Protein AF-A0A919X6M8-F1 (afdb_monomer)

Mean predicted aligned error: 6.62 Å

Nearest PDB structures (foldseek):
  4agf-assembly1_G  TM=3.820E-01  e=7.142E+00  Escherichia coli
  2oau-assembly1_G  TM=3.765E-01  e=7.611E+00  Escherichia coli
  4age-assembly1_C  TM=3.821E-01  e=8.111E+00  Escherichia coli
  7raz-assembly1_D  TM=3.829E-01  e=9.211E+00  Escherichia coli 'BL21-Gold(DE3)pLysS AG'

Radius of gyration: 16.01 Å; Cα contacts (8 Å, |Δi|>4): 119; chains: 1; bounding box: 37×28×41 Å

Structure (mmCIF, N/CA/C/O backbone):
data_AF-A0A919X6M8-F1
#
_entry.id   AF-A0A919X6M8-F1
#
loop_
_atom_site.group_PDB
_atom_site.id
_atom_site.type_symbol
_atom_site.label_atom_id
_atom_site.label_alt_id
_atom_site.label_comp_id
_atom_site.label_asym_id
_atom_site.label_entity_id
_atom_site.label_seq_id
_atom_site.pdbx_PDB_ins_code
_atom_site.Cartn_x
_atom_site.Cartn_y
_atom_site.Cartn_z
_atom_site.occupancy
_atom_site.B_iso_or_equiv
_atom_site.auth_seq_id
_atom_site.auth_comp_id
_atom_site.auth_asym_id
_atom_site.auth_atom_id
_atom_site.pdbx_PDB_model_num
ATOM 1 N N . MET A 1 1 ? 5.544 12.227 -7.868 1.00 55.19 1 MET A N 1
ATOM 2 C CA . MET A 1 1 ? 4.528 12.684 -8.853 1.00 55.19 1 MET A CA 1
ATOM 3 C C . MET A 1 1 ? 3.260 13.110 -8.088 1.00 55.19 1 MET A C 1
ATOM 5 O O . MET A 1 1 ? 3.100 12.678 -6.951 1.00 55.19 1 MET A O 1
ATOM 9 N N . ARG A 1 2 ? 2.397 14.000 -8.607 1.00 64.06 2 ARG A N 1
ATOM 10 C CA . ARG A 1 2 ? 1.131 14.390 -7.935 1.00 64.06 2 ARG A CA 1
ATOM 11 C C . ARG A 1 2 ? -0.040 13.795 -8.710 1.00 64.06 2 ARG A C 1
ATOM 13 O O . ARG A 1 2 ? -0.251 14.186 -9.852 1.00 64.06 2 ARG A O 1
ATOM 20 N N . TYR A 1 3 ? -0.778 12.882 -8.092 1.00 75.62 3 TYR A N 1
ATOM 21 C CA . TYR A 1 3 ? -1.926 12.215 -8.703 1.00 75.62 3 TYR A CA 1
ATOM 22 C C . TYR A 1 3 ? -3.228 12.907 -8.295 1.00 75.62 3 TYR A C 1
ATOM 24 O O . TYR A 1 3 ? -3.280 13.618 -7.287 1.00 75.62 3 TYR A O 1
ATOM 32 N N . ILE A 1 4 ? -4.278 12.722 -9.092 1.00 69.38 4 ILE A N 1
ATOM 33 C CA . ILE A 1 4 ? -5.615 13.246 -8.811 1.00 69.38 4 ILE A CA 1
ATOM 34 C C . ILE A 1 4 ? -6.448 12.097 -8.248 1.00 69.38 4 ILE A C 1
ATOM 36 O O . ILE A 1 4 ? -6.626 11.074 -8.905 1.00 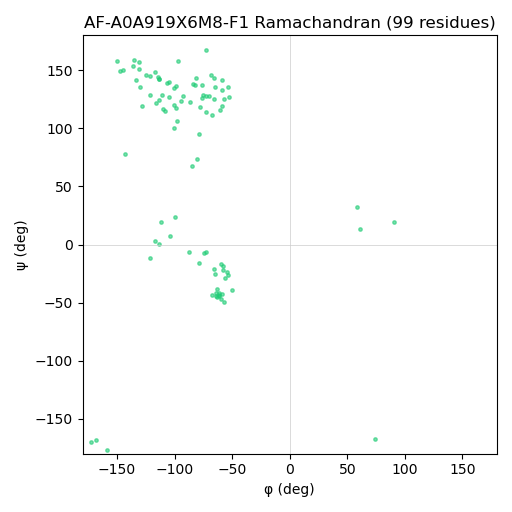69.38 4 ILE A O 1
ATOM 40 N N . SER A 1 5 ? -6.940 12.252 -7.023 1.00 72.94 5 SER A N 1
ATOM 41 C CA . SER A 1 5 ? -7.897 11.315 -6.440 1.00 72.94 5 SER A CA 1
ATOM 42 C C . SER A 1 5 ? -9.275 11.466 -7.091 1.00 72.94 5 SER A C 1
ATOM 44 O O . SER A 1 5 ? -9.591 12.474 -7.722 1.00 72.94 5 SER A O 1
ATOM 46 N N . ARG A 1 6 ? -10.167 10.505 -6.835 1.00 71.31 6 ARG A N 1
ATOM 47 C CA . ARG A 1 6 ? -11.558 10.522 -7.321 1.00 71.31 6 ARG A CA 1
ATOM 48 C C . ARG A 1 6 ? -12.342 11.801 -6.977 1.00 71.31 6 ARG A C 1
ATOM 50 O O . ARG A 1 6 ? -13.274 12.147 -7.690 1.00 71.31 6 ARG A O 1
ATOM 57 N N . ASN A 1 7 ? -11.983 12.505 -5.901 1.00 78.25 7 ASN A N 1
ATOM 58 C CA . ASN A 1 7 ? -12.624 13.758 -5.473 1.00 78.25 7 ASN A CA 1
ATOM 59 C C . ASN A 1 7 ? -11.844 15.019 -5.885 1.00 78.25 7 ASN A C 1
ATOM 61 O O . ASN A 1 7 ? -11.959 16.055 -5.229 1.00 78.25 7 ASN A O 1
ATOM 65 N N . SER A 1 8 ? -11.024 14.924 -6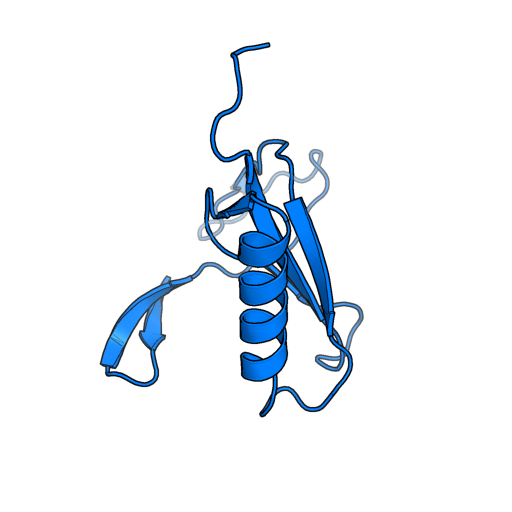.935 1.00 77.12 8 SER A N 1
ATOM 66 C CA . SER A 1 8 ? -10.226 16.024 -7.491 1.00 77.12 8 SER A CA 1
ATOM 67 C C . SER A 1 8 ? -9.200 16.626 -6.525 1.00 77.12 8 SER A C 1
ATOM 69 O O . SER A 1 8 ? -8.627 17.684 -6.800 1.00 77.12 8 SER A O 1
ATOM 71 N N . LYS A 1 9 ? -8.924 15.962 -5.396 1.00 81.75 9 LYS A N 1
ATOM 72 C CA . LYS A 1 9 ? -7.845 16.355 -4.491 1.00 81.75 9 LYS A CA 1
ATOM 73 C C . LYS A 1 9 ? -6.523 15.819 -5.026 1.00 81.75 9 LYS A C 1
ATOM 75 O O . LYS A 1 9 ? -6.434 14.727 -5.582 1.00 81.75 9 LYS A O 1
ATOM 80 N N . ARG A 1 10 ? -5.467 16.607 -4.854 1.00 81.94 10 ARG A N 1
ATOM 81 C CA . ARG A 1 10 ? -4.115 16.152 -5.176 1.00 81.94 10 ARG A CA 1
ATOM 82 C C . ARG A 1 10 ? -3.646 15.218 -4.073 1.00 81.94 10 ARG A C 1
ATOM 84 O O . ARG A 1 10 ? -3.646 15.607 -2.908 1.00 81.94 10 ARG A O 1
ATOM 91 N N . VAL A 1 11 ? -3.219 14.025 -4.454 1.00 84.06 11 VAL A N 1
ATOM 92 C CA . VAL A 1 11 ? -2.567 13.066 -3.565 1.00 84.06 11 VAL A CA 1
ATOM 93 C C . VAL A 1 11 ? -1.120 12.886 -4.002 1.00 84.06 11 VAL A C 1
ATOM 95 O O . VAL A 1 11 ? -0.789 12.926 -5.192 1.00 84.06 11 VAL A O 1
ATOM 98 N N . LYS A 1 12 ? -0.229 12.748 -3.022 1.00 86.62 12 LYS A N 1
ATOM 99 C CA . LYS A 1 12 ? 1.157 12.373 -3.275 1.00 86.62 12 LYS A CA 1
ATOM 100 C C . LYS A 1 12 ? 1.205 10.850 -3.302 1.00 86.62 12 LYS A C 1
ATOM 102 O O . LYS A 1 12 ? 0.823 10.226 -2.322 1.00 86.62 12 LYS A O 1
ATOM 107 N N . ALA A 1 13 ? 1.671 10.290 -4.409 1.00 87.88 13 ALA A N 1
ATOM 108 C CA . ALA A 1 13 ? 2.051 8.889 -4.479 1.00 87.88 13 ALA A CA 1
ATOM 109 C C . ALA A 1 13 ? 3.380 8.775 -5.227 1.00 87.88 13 ALA A C 1
ATOM 111 O O . ALA A 1 13 ? 3.759 9.649 -6.023 1.00 87.88 13 ALA A O 1
ATOM 112 N N . GLU A 1 14 ? 4.102 7.716 -4.914 1.00 89.00 14 GLU A N 1
ATOM 113 C CA . GLU A 1 14 ? 5.402 7.374 -5.469 1.00 89.00 14 GLU A CA 1
ATOM 114 C C . GLU A 1 14 ? 5.339 5.892 -5.837 1.00 89.00 14 GLU A C 1
ATOM 116 O O . GLU A 1 14 ? 4.661 5.114 -5.171 1.00 89.00 14 GLU A O 1
ATOM 121 N N . ILE A 1 15 ? 5.952 5.537 -6.962 1.00 88.31 15 ILE A N 1
ATOM 122 C CA . ILE A 1 15 ? 5.956 4.178 -7.503 1.00 88.31 15 ILE A CA 1
ATOM 123 C C . ILE A 1 15 ? 7.408 3.860 -7.814 1.00 88.31 15 ILE A C 1
ATOM 125 O O . ILE A 1 15 ? 8.117 4.695 -8.378 1.00 88.31 15 ILE A O 1
ATOM 129 N N . GLY A 1 16 ? 7.839 2.667 -7.438 1.00 89.75 16 GLY A N 1
ATOM 130 C CA . GLY A 1 16 ? 9.203 2.220 -7.640 1.00 89.75 16 GLY A CA 1
ATOM 131 C C . GLY A 1 16 ? 9.335 0.733 -7.369 1.00 89.75 16 GLY A C 1
ATOM 132 O O . GLY A 1 16 ? 8.344 0.017 -7.232 1.00 89.75 16 GLY A O 1
ATOM 133 N N . PHE A 1 17 ? 10.581 0.288 -7.285 1.00 88.31 17 PHE A N 1
ATOM 134 C CA . PHE A 1 17 ? 10.933 -1.108 -7.080 1.00 88.31 17 PHE A CA 1
ATOM 135 C C . PHE A 1 17 ? 11.832 -1.229 -5.856 1.00 88.31 17 PHE A C 1
ATOM 137 O O . PHE A 1 17 ? 12.669 -0.360 -5.603 1.00 88.31 17 PHE A O 1
ATOM 144 N N . GLY A 1 18 ? 11.692 -2.335 -5.127 1.00 88.38 18 GLY A N 1
ATOM 145 C CA . GLY A 1 18 ? 12.709 -2.741 -4.167 1.00 88.38 18 GLY A CA 1
ATOM 146 C C . GLY A 1 18 ? 13.986 -3.110 -4.915 1.00 88.38 18 GLY A C 1
ATOM 147 O O . GLY A 1 18 ? 13.963 -3.951 -5.811 1.00 88.38 18 GLY A O 1
ATOM 148 N N . VAL A 1 19 ? 15.097 -2.477 -4.554 1.00 87.50 19 VAL A N 1
ATOM 149 C CA . VAL A 1 19 ? 16.419 -2.767 -5.115 1.00 87.50 19 VAL A CA 1
ATOM 150 C C . VAL A 1 19 ? 17.339 -3.286 -4.019 1.00 87.50 19 VAL A C 1
ATOM 152 O O . VAL A 1 19 ? 17.211 -2.902 -2.856 1.00 87.50 19 VAL A O 1
ATOM 155 N N . SER A 1 20 ? 18.270 -4.166 -4.389 1.00 87.06 20 SER A N 1
ATOM 156 C CA . SER A 1 20 ? 19.352 -4.559 -3.482 1.00 87.06 20 SER A CA 1
ATOM 157 C C . SER A 1 20 ? 20.154 -3.315 -3.068 1.00 87.06 20 SER A C 1
ATOM 159 O O . SER A 1 20 ? 20.398 -2.458 -3.923 1.00 87.06 20 SER A O 1
ATOM 161 N N . PRO A 1 21 ? 20.610 -3.213 -1.805 1.00 83.19 21 PRO A N 1
ATOM 162 C CA . PRO A 1 21 ? 21.443 -2.098 -1.346 1.00 83.19 21 PRO A CA 1
ATOM 163 C C . PRO A 1 21 ? 22.765 -1.956 -2.119 1.00 83.19 21 PRO A C 1
ATOM 165 O O . PRO A 1 21 ? 23.396 -0.906 -2.060 1.00 83.19 21 PRO A O 1
ATOM 168 N N . GLU A 1 22 ? 23.181 -2.988 -2.853 1.00 87.44 22 GLU A N 1
ATOM 169 C CA . GLU A 1 22 ? 24.389 -2.984 -3.686 1.00 87.44 22 GLU A CA 1
ATOM 170 C C . GLU A 1 22 ? 24.197 -2.256 -5.030 1.00 87.44 22 GLU A C 1
ATOM 172 O O . GLU A 1 22 ? 25.172 -1.920 -5.704 1.00 87.44 22 GLU A O 1
ATOM 177 N N . ILE A 1 23 ? 22.951 -2.002 -5.445 1.00 84.56 23 ILE A N 1
ATOM 178 C CA . ILE A 1 23 ? 22.652 -1.360 -6.729 1.00 84.56 23 ILE A CA 1
ATOM 179 C C . ILE A 1 23 ? 22.883 0.149 -6.619 1.00 84.56 23 ILE A C 1
ATOM 181 O O . ILE A 1 23 ? 22.196 0.853 -5.879 1.00 84.56 23 ILE A O 1
ATOM 185 N N . ASN A 1 24 ? 23.816 0.669 -7.421 1.00 82.75 24 ASN A N 1
ATOM 186 C CA . ASN A 1 24 ? 24.067 2.104 -7.509 1.00 82.75 24 ASN A CA 1
ATOM 187 C C . ASN A 1 24 ? 23.011 2.803 -8.383 1.00 82.75 24 ASN A C 1
ATOM 189 O O . ASN A 1 24 ? 23.140 2.893 -9.605 1.00 82.75 24 ASN A O 1
ATOM 193 N N . THR A 1 25 ? 21.980 3.340 -7.737 1.00 82.62 25 THR A N 1
ATOM 194 C CA . THR A 1 25 ? 20.894 4.087 -8.385 1.00 82.62 25 THR A CA 1
ATOM 195 C C . THR A 1 25 ? 21.290 5.497 -8.830 1.00 82.62 25 THR A C 1
ATOM 197 O O . THR A 1 25 ? 20.523 6.113 -9.557 1.00 82.62 25 THR A O 1
ATOM 200 N N . VAL A 1 26 ? 22.485 6.005 -8.491 1.00 81.38 26 VAL A N 1
ATOM 201 C CA . VAL A 1 26 ? 22.965 7.347 -8.906 1.00 81.38 26 VAL A 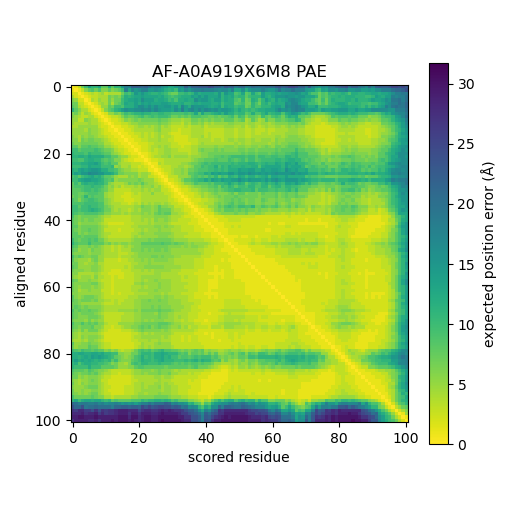CA 1
ATOM 202 C C . VAL A 1 26 ? 23.180 7.443 -10.422 1.00 81.38 26 VAL A C 1
ATOM 204 O O . VAL A 1 26 ? 23.139 8.526 -10.997 1.00 81.38 26 VAL A O 1
ATOM 207 N N . LEU A 1 27 ? 23.353 6.303 -11.097 1.00 82.19 27 LEU A N 1
ATOM 208 C CA . LEU A 1 27 ? 23.434 6.211 -12.564 1.00 82.19 27 LEU A CA 1
ATOM 209 C C . LEU A 1 27 ? 22.065 6.422 -13.258 1.00 82.19 27 LEU A C 1
ATOM 211 O O . LEU A 1 27 ? 21.979 6.475 -14.481 1.00 82.19 27 LEU A O 1
ATOM 215 N N . ILE A 1 28 ? 21.026 6.515 -12.429 1.00 84.81 28 ILE A N 1
ATOM 216 C CA . ILE A 1 28 ? 19.611 6.853 -12.572 1.00 84.81 28 ILE A CA 1
ATOM 217 C C . ILE A 1 28 ? 19.224 8.339 -12.645 1.00 84.81 28 ILE A C 1
ATOM 219 O O . ILE A 1 28 ? 18.717 8.798 -11.628 1.00 84.81 28 ILE A O 1
ATOM 223 N N . PRO A 1 29 ? 19.436 9.134 -13.712 1.00 77.69 29 PRO A N 1
ATOM 224 C CA . PRO A 1 29 ? 19.314 10.602 -13.643 1.00 77.69 29 PRO A CA 1
ATOM 225 C C . PRO A 1 29 ? 17.978 11.156 -13.105 1.00 77.69 29 PRO A C 1
ATOM 227 O O . PRO A 1 29 ? 17.971 12.252 -12.551 1.00 77.69 29 PRO A O 1
ATOM 230 N N . ASP A 1 30 ? 16.887 10.386 -13.184 1.00 82.56 30 ASP A N 1
ATOM 231 C CA . ASP A 1 30 ? 15.569 10.741 -12.632 1.00 82.56 30 ASP A CA 1
ATOM 232 C C . ASP A 1 30 ? 15.112 9.840 -11.468 1.00 82.56 30 ASP A C 1
ATOM 234 O O . ASP A 1 30 ? 14.010 10.001 -10.933 1.00 82.56 30 ASP A O 1
ATOM 238 N N . ALA A 1 31 ? 15.933 8.866 -11.075 1.00 82.06 31 ALA A N 1
ATOM 239 C CA . ALA A 1 31 ? 15.637 7.994 -9.952 1.00 82.06 31 ALA A CA 1
ATOM 240 C C . ALA A 1 31 ? 16.060 8.661 -8.642 1.00 82.06 31 ALA A C 1
ATOM 242 O O . ALA A 1 31 ? 17.147 9.220 -8.518 1.00 82.06 31 ALA A O 1
ATOM 243 N N . PHE A 1 32 ? 15.214 8.533 -7.627 1.00 84.62 32 PHE A N 1
ATOM 244 C CA . PHE A 1 32 ? 15.617 8.757 -6.248 1.00 84.62 32 PHE A CA 1
ATOM 245 C C . PHE A 1 32 ? 15.541 7.429 -5.504 1.00 84.62 32 PHE A C 1
ATOM 247 O O . PHE A 1 32 ? 14.650 6.615 -5.747 1.00 84.62 32 PHE A O 1
ATOM 254 N N . ALA A 1 33 ? 16.492 7.207 -4.603 1.00 84.44 33 ALA A N 1
ATOM 255 C CA . ALA A 1 33 ? 16.439 6.090 -3.679 1.00 84.44 33 ALA A CA 1
ATOM 256 C C . ALA A 1 33 ? 15.802 6.563 -2.375 1.00 84.44 33 ALA A C 1
ATOM 258 O O . ALA A 1 33 ? 16.284 7.507 -1.746 1.00 84.44 33 ALA A O 1
ATOM 259 N N . GLU A 1 34 ? 14.730 5.897 -1.963 1.00 85.25 34 GLU A N 1
ATOM 260 C CA . GLU A 1 34 ? 14.171 6.054 -0.628 1.00 85.25 34 GLU A CA 1
ATOM 261 C C . GLU A 1 34 ? 14.627 4.890 0.251 1.00 85.25 34 GLU A C 1
ATOM 263 O O . GLU A 1 34 ? 14.577 3.728 -0.151 1.00 85.25 34 GLU A O 1
ATOM 268 N N . HIS A 1 35 ? 15.058 5.202 1.473 1.00 85.19 35 HIS A N 1
ATOM 269 C CA . HIS A 1 35 ? 15.310 4.192 2.489 1.00 85.19 35 HIS A CA 1
ATOM 270 C C . HIS A 1 35 ? 14.102 4.090 3.423 1.00 85.19 35 HIS A C 1
ATOM 2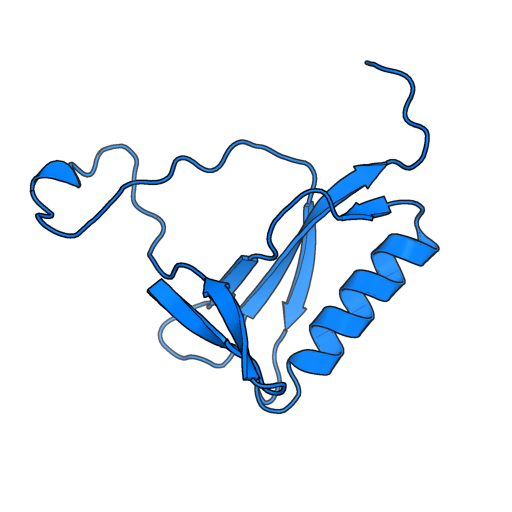72 O O . HIS A 1 35 ? 13.885 4.960 4.272 1.00 85.19 35 HIS A O 1
ATOM 278 N N . MET A 1 36 ? 13.326 3.015 3.278 1.00 83.50 36 MET A N 1
ATOM 279 C CA . MET A 1 36 ? 12.191 2.734 4.154 1.00 83.50 36 MET A CA 1
ATOM 280 C C . MET A 1 36 ? 12.692 2.277 5.525 1.00 83.50 36 MET A C 1
ATOM 282 O O . MET A 1 36 ? 13.301 1.217 5.661 1.00 83.50 36 MET A O 1
ATOM 286 N N . ARG A 1 37 ? 12.436 3.081 6.561 1.00 83.50 37 ARG A N 1
ATOM 287 C CA . ARG A 1 37 ? 12.768 2.707 7.942 1.00 83.50 37 ARG A CA 1
ATOM 288 C C . ARG A 1 37 ? 11.875 1.559 8.413 1.00 83.50 37 ARG A C 1
ATOM 290 O O . ARG A 1 37 ? 10.691 1.515 8.084 1.00 83.50 37 ARG A O 1
ATOM 297 N N . GLY A 1 38 ? 12.428 0.678 9.246 1.00 87.38 38 GLY A N 1
ATOM 298 C CA . GLY A 1 38 ? 11.639 -0.339 9.939 1.00 87.38 38 GLY A CA 1
ATOM 299 C C . GLY A 1 38 ? 10.549 0.304 10.800 1.00 87.38 38 GLY A C 1
ATOM 300 O O . GLY A 1 38 ? 10.808 1.265 11.524 1.00 87.38 38 GLY A O 1
ATOM 301 N N . SER A 1 39 ? 9.326 -0.211 10.703 1.00 90.50 39 SER A N 1
ATOM 302 C CA . SER A 1 39 ? 8.182 0.217 11.512 1.00 90.50 39 SER A CA 1
ATOM 303 C C . SER A 1 39 ? 7.212 -0.944 11.714 1.00 90.50 39 SER A C 1
ATOM 305 O O . SER A 1 39 ? 7.208 -1.902 10.936 1.00 90.50 39 SER A O 1
ATOM 307 N N . VAL A 1 40 ? 6.390 -0.872 12.764 1.00 94.31 40 VAL A N 1
ATOM 308 C CA . VAL A 1 40 ? 5.290 -1.824 12.954 1.00 94.31 40 VAL A CA 1
ATOM 309 C C . VAL A 1 40 ? 4.234 -1.546 11.893 1.00 94.31 40 VAL A C 1
ATOM 311 O O . VAL A 1 40 ? 3.794 -0.409 11.724 1.00 94.31 40 VAL A O 1
ATOM 314 N N . CYS A 1 41 ? 3.841 -2.588 11.169 1.00 95.38 41 CYS A N 1
ATOM 315 C CA . CYS A 1 41 ? 2.893 -2.486 10.071 1.00 95.38 41 CYS A CA 1
ATOM 316 C C . CYS A 1 41 ? 1.796 -3.538 10.203 1.00 95.38 41 CYS A C 1
ATOM 318 O O . CYS A 1 41 ? 2.030 -4.638 10.705 1.00 95.38 41 CYS A O 1
ATOM 320 N N . ILE A 1 42 ? 0.616 -3.215 9.683 1.00 96.56 42 ILE A N 1
ATOM 321 C CA . ILE A 1 42 ? -0.473 -4.171 9.480 1.00 96.56 42 ILE A CA 1
ATOM 322 C C . ILE A 1 42 ? -0.624 -4.365 7.977 1.00 96.56 42 ILE A C 1
ATOM 324 O O . ILE A 1 42 ? -0.708 -3.394 7.229 1.00 96.56 42 ILE A O 1
ATOM 328 N N . GLY A 1 43 ? -0.625 -5.620 7.539 1.00 95.94 43 GLY A N 1
ATOM 329 C CA . GLY A 1 43 ? -0.753 -5.988 6.134 1.00 95.94 43 GLY A CA 1
A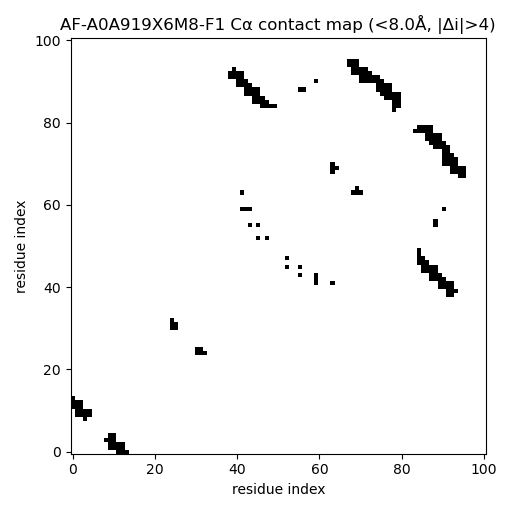TOM 330 C C . GLY A 1 43 ? -2.047 -6.744 5.867 1.00 95.94 43 GLY A C 1
ATOM 331 O O . GLY A 1 43 ? -2.474 -7.562 6.681 1.00 95.94 43 GLY A O 1
ATOM 332 N N . LEU A 1 44 ? -2.642 -6.499 4.704 1.00 96.44 44 LEU A N 1
ATOM 333 C CA . LEU A 1 44 ? -3.739 -7.284 4.155 1.00 96.44 44 LEU A CA 1
ATOM 334 C C . LEU A 1 44 ? -3.389 -7.698 2.727 1.00 96.44 44 LEU A C 1
ATOM 336 O O . LEU A 1 44 ? -3.236 -6.849 1.851 1.00 96.44 44 LEU A O 1
ATOM 340 N N . THR A 1 45 ? -3.314 -9.004 2.484 1.00 95.12 45 THR A N 1
ATOM 341 C CA . THR A 1 45 ? -3.193 -9.533 1.125 1.00 95.12 45 THR A CA 1
ATOM 342 C C . THR A 1 45 ? -4.526 -9.384 0.393 1.00 95.12 45 THR A C 1
ATOM 344 O O . THR A 1 45 ? -5.577 -9.815 0.871 1.00 95.12 45 THR A O 1
ATOM 347 N N . PHE A 1 46 ? -4.470 -8.783 -0.788 1.00 94.12 46 PHE A N 1
ATOM 348 C CA . PHE A 1 46 ? -5.578 -8.568 -1.700 1.00 94.12 46 PHE A CA 1
ATOM 349 C C . PHE A 1 46 ? -5.368 -9.395 -2.972 1.00 94.12 46 PHE A C 1
ATOM 351 O O . PHE A 1 46 ? -4.344 -9.282 -3.643 1.00 94.12 46 PHE A O 1
ATOM 358 N N . LYS A 1 47 ? -6.352 -10.236 -3.292 1.00 92.81 47 LYS A N 1
ATOM 359 C CA . LYS A 1 47 ? -6.375 -11.078 -4.493 1.00 92.81 47 LYS A CA 1
ATOM 360 C C . LYS A 1 47 ? -7.806 -11.150 -5.027 1.00 92.81 47 LYS A C 1
ATOM 362 O O . LYS A 1 47 ? -8.534 -12.098 -4.743 1.00 92.81 47 LYS A O 1
ATOM 367 N N . ASP A 1 48 ? -8.224 -10.093 -5.710 1.00 89.75 48 ASP A N 1
ATOM 368 C CA . ASP A 1 48 ? -9.550 -9.927 -6.317 1.00 89.75 48 ASP A CA 1
ATOM 369 C C . ASP A 1 48 ? -9.435 -8.866 -7.431 1.00 89.75 48 ASP A C 1
ATOM 371 O O . ASP A 1 48 ? -8.358 -8.335 -7.705 1.00 89.75 48 ASP A O 1
ATOM 375 N N . ASP A 1 49 ? -10.552 -8.532 -8.063 1.00 91.00 49 ASP A N 1
ATOM 376 C CA . ASP A 1 49 ? -10.672 -7.430 -9.009 1.00 91.00 49 ASP A CA 1
ATOM 377 C C . ASP A 1 49 ? -10.289 -6.086 -8.360 1.00 91.00 49 ASP A C 1
ATOM 379 O O . ASP A 1 49 ? -10.951 -5.618 -7.429 1.00 91.00 49 ASP A O 1
ATOM 383 N N . PHE A 1 50 ? -9.253 -5.430 -8.897 1.00 90.56 50 PHE A N 1
ATOM 384 C CA . PHE A 1 50 ? -8.749 -4.129 -8.443 1.00 90.56 50 PHE A CA 1
ATOM 385 C C . PHE A 1 50 ? -9.796 -3.008 -8.466 1.00 90.56 50 PHE A C 1
ATOM 387 O O . PHE A 1 50 ? -9.646 -2.034 -7.728 1.00 90.56 50 PHE A O 1
ATOM 394 N N . SER A 1 51 ? -10.902 -3.149 -9.204 1.00 90.50 51 SER A N 1
ATOM 395 C CA . SER A 1 51 ? -12.051 -2.237 -9.086 1.00 90.50 51 SER A CA 1
ATOM 396 C C . SER A 1 51 ? -12.627 -2.186 -7.658 1.00 90.50 51 SER A C 1
ATOM 398 O O . SER A 1 51 ? -13.248 -1.195 -7.267 1.00 90.50 51 SER A O 1
ATOM 400 N N . LYS A 1 52 ? -12.371 -3.224 -6.851 1.00 92.88 52 LYS A N 1
ATOM 401 C CA . LYS A 1 52 ? -12.820 -3.387 -5.463 1.00 92.88 52 LYS A CA 1
ATOM 402 C C . LYS A 1 52 ? -11.728 -3.141 -4.425 1.00 92.88 52 LYS A C 1
ATOM 404 O O . LYS A 1 52 ? -11.974 -3.372 -3.239 1.00 92.88 52 LYS A O 1
ATOM 409 N N . ILE A 1 53 ? -10.546 -2.661 -4.820 1.00 92.50 53 ILE A N 1
ATOM 410 C CA . ILE A 1 53 ? -9.418 -2.465 -3.894 1.00 92.50 53 ILE A CA 1
ATOM 411 C C . ILE A 1 53 ? -9.782 -1.550 -2.708 1.00 92.50 53 ILE A C 1
ATOM 413 O O . ILE A 1 53 ? -9.306 -1.750 -1.593 1.00 92.50 53 ILE A O 1
ATOM 417 N N . GLU A 1 54 ? -10.729 -0.621 -2.898 1.00 93.69 54 GLU A N 1
ATOM 418 C CA . GLU A 1 54 ? -11.308 0.215 -1.835 1.00 93.69 54 GLU A CA 1
ATOM 419 C C . GLU A 1 54 ? -11.774 -0.601 -0.611 1.00 93.69 54 GLU A C 1
ATOM 421 O O . GLU A 1 54 ? -11.577 -0.184 0.533 1.00 93.69 54 GLU A O 1
ATOM 426 N N . ILE A 1 55 ? -12.358 -1.784 -0.835 1.00 94.31 55 ILE A N 1
ATOM 427 C CA . ILE A 1 55 ? -12.847 -2.674 0.227 1.00 94.31 55 ILE A CA 1
ATOM 428 C C . ILE A 1 55 ? -11.688 -3.140 1.111 1.00 94.31 55 ILE A C 1
ATOM 430 O O . ILE A 1 55 ? -11.839 -3.225 2.331 1.00 94.31 55 ILE A O 1
ATOM 434 N N . ALA A 1 56 ? -10.526 -3.411 0.520 1.00 94.44 56 ALA A N 1
ATOM 435 C CA . ALA A 1 56 ? -9.351 -3.855 1.251 1.00 94.44 56 ALA A CA 1
ATOM 436 C C . ALA A 1 56 ? -8.796 -2.743 2.159 1.00 94.44 56 ALA A C 1
ATOM 438 O O . ALA A 1 56 ? -8.574 -2.998 3.342 1.00 94.44 56 ALA A O 1
ATOM 439 N N . TYR A 1 57 ? -8.700 -1.491 1.687 1.00 94.88 57 TYR A N 1
ATOM 440 C CA . TYR A 1 57 ? -8.312 -0.372 2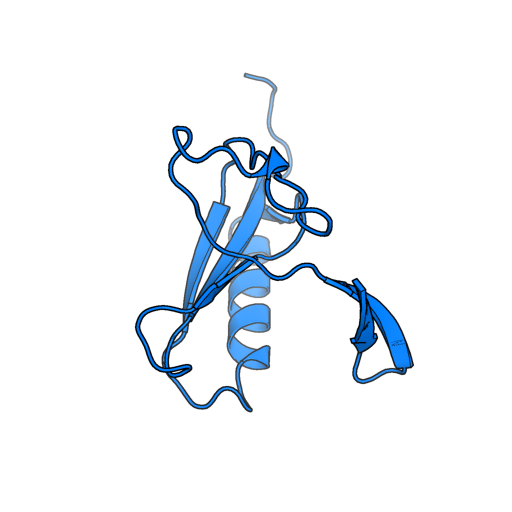.566 1.00 94.88 57 TYR A CA 1
ATOM 441 C C . TYR A 1 57 ? -9.309 -0.159 3.704 1.00 94.88 57 TYR A C 1
ATOM 443 O O . TYR A 1 57 ? -8.904 0.081 4.840 1.00 94.88 57 TYR A O 1
ATOM 451 N N . ARG A 1 58 ? -10.617 -0.255 3.425 1.00 95.50 58 ARG A N 1
ATOM 452 C CA . ARG A 1 58 ? -11.655 -0.108 4.458 1.00 95.50 58 ARG A CA 1
ATOM 453 C C . ARG A 1 58 ? -11.528 -1.181 5.537 1.00 95.50 58 ARG A C 1
ATOM 455 O O . ARG A 1 58 ? -11.583 -0.843 6.714 1.00 95.50 58 ARG A O 1
ATOM 462 N N . ARG A 1 59 ? -11.301 -2.441 5.147 1.00 95.75 59 ARG A N 1
ATOM 463 C CA . ARG A 1 59 ? -11.054 -3.552 6.083 1.00 95.75 59 ARG A CA 1
ATOM 464 C C . ARG A 1 59 ? -9.800 -3.327 6.920 1.00 95.75 59 ARG A C 1
ATOM 466 O O . ARG A 1 59 ? -9.838 -3.536 8.126 1.00 95.75 59 ARG A O 1
ATOM 473 N N . LEU A 1 60 ? -8.716 -2.869 6.296 1.00 95.38 60 LEU A N 1
ATOM 474 C CA . LEU A 1 60 ? -7.459 -2.593 6.987 1.00 95.38 60 LEU A CA 1
ATOM 475 C C . LEU A 1 60 ? -7.628 -1.475 8.031 1.00 95.38 60 LEU A C 1
ATOM 477 O O . LEU A 1 60 ? -7.227 -1.635 9.179 1.00 95.38 60 LEU A O 1
ATOM 481 N N . MET A 1 61 ? -8.305 -0.383 7.664 1.00 94.62 61 MET A N 1
ATOM 482 C CA . MET A 1 61 ? -8.620 0.715 8.585 1.00 94.62 61 MET A CA 1
ATOM 483 C C . MET A 1 61 ? -9.545 0.276 9.723 1.00 94.62 61 MET A C 1
ATOM 485 O O . MET A 1 61 ? -9.328 0.657 10.871 1.00 94.62 61 MET A O 1
ATOM 489 N N . GLN A 1 62 ? -10.560 -0.537 9.421 1.00 95.81 62 GLN A N 1
ATOM 490 C CA . GLN A 1 62 ? -11.448 -1.104 10.434 1.00 95.81 62 GLN A CA 1
ATOM 491 C C . GLN A 1 62 ? -10.667 -1.957 11.437 1.00 95.81 62 GLN A C 1
ATOM 493 O O . GLN A 1 62 ? -10.797 -1.743 12.640 1.00 95.81 62 GLN A O 1
ATOM 498 N N . TYR A 1 63 ? -9.786 -2.833 10.949 1.00 95.88 63 TYR A N 1
ATOM 499 C CA . TYR A 1 63 ? -8.925 -3.642 11.803 1.00 95.88 63 TYR A CA 1
ATOM 500 C C . TYR A 1 63 ? -8.035 -2.779 12.708 1.00 95.88 63 TYR A C 1
ATOM 502 O O . TYR A 1 63 ? -7.908 -3.077 13.895 1.00 95.88 63 TYR A O 1
ATOM 510 N N . CYS A 1 64 ? -7.451 -1.691 12.186 1.00 94.94 64 CYS A N 1
ATOM 511 C CA . CYS A 1 64 ? -6.670 -0.761 13.004 1.00 94.94 64 CYS A CA 1
ATOM 512 C C . CYS A 1 64 ? -7.495 -0.204 14.173 1.00 94.94 64 CYS A C 1
ATOM 514 O O . CYS A 1 64 ? -7.048 -0.262 15.317 1.00 94.94 64 CYS A O 1
ATOM 516 N N . MET A 1 65 ? -8.707 0.288 13.897 1.00 92.12 65 MET A N 1
ATOM 517 C CA . MET A 1 65 ? -9.584 0.868 14.920 1.00 92.12 65 MET A CA 1
ATOM 518 C C . MET A 1 65 ? -10.017 -0.161 15.969 1.00 92.12 65 MET A C 1
ATOM 520 O O . MET A 1 65 ? -9.966 0.129 17.161 1.00 92.12 65 MET A O 1
ATOM 524 N N . GLU A 1 66 ? -10.411 -1.360 15.537 1.00 95.81 66 GLU A N 1
ATOM 525 C CA . GLU A 1 66 ? -10.865 -2.440 16.426 1.00 95.81 66 GLU A CA 1
ATOM 526 C C . GLU A 1 66 ? -9.752 -2.960 17.348 1.00 95.81 66 GLU A C 1
ATOM 528 O O . GLU A 1 66 ? -10.035 -3.458 18.434 1.00 95.81 66 GLU A O 1
ATOM 533 N N . ASN A 1 67 ? -8.488 -2.814 16.938 1.00 95.06 67 ASN A N 1
ATOM 534 C CA . ASN A 1 67 ? -7.322 -3.331 17.657 1.00 95.06 67 ASN A CA 1
ATOM 535 C C . ASN A 1 67 ? -6.433 -2.224 18.253 1.00 95.06 67 ASN A C 1
ATOM 537 O O . ASN A 1 67 ? -5.272 -2.474 18.569 1.00 95.06 67 ASN A O 1
ATOM 541 N N . TYR A 1 68 ? -6.963 -1.008 18.422 1.00 94.25 68 TYR A N 1
ATOM 542 C CA . TYR A 1 68 ? -6.270 0.126 19.054 1.00 94.25 68 TYR A CA 1
ATOM 543 C C . TYR A 1 68 ? -4.949 0.539 18.377 1.00 94.25 68 TYR A C 1
ATOM 545 O O . TYR A 1 68 ? -4.024 1.043 19.022 1.00 94.25 68 TYR A O 1
ATOM 553 N N . TRP A 1 69 ? -4.874 0.376 17.057 1.00 95.62 69 TRP A N 1
ATOM 554 C CA . TRP A 1 69 ? -3.779 0.868 16.228 1.00 95.62 69 TRP A CA 1
ATOM 555 C C . TRP A 1 69 ? -4.155 2.186 15.554 1.00 95.62 69 TRP A C 1
ATOM 557 O O . TRP A 1 69 ? -5.241 2.341 14.998 1.00 95.62 69 TRP A O 1
ATOM 567 N N . THR A 1 70 ? -3.225 3.136 15.553 1.00 94.00 70 THR A N 1
ATOM 568 C CA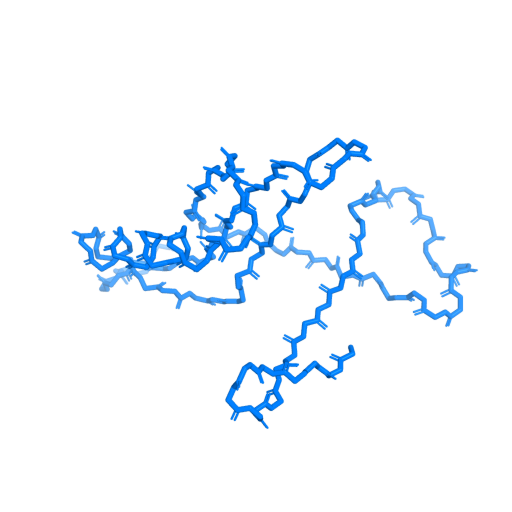 . THR A 1 70 ? -3.328 4.395 14.810 1.00 94.00 70 THR A CA 1
ATOM 569 C C . THR A 1 70 ? -2.429 4.349 13.580 1.00 94.00 70 THR A C 1
ATOM 571 O O . THR A 1 70 ? -1.232 4.097 13.733 1.00 94.00 70 THR A O 1
ATOM 574 N N . PRO A 1 71 ? -2.954 4.633 12.374 1.00 93.75 71 PRO A N 1
ATOM 575 C CA . PRO A 1 71 ? -2.139 4.857 11.184 1.00 93.75 71 PRO A CA 1
ATOM 576 C C . PRO A 1 71 ? -1.056 5.916 11.414 1.00 93.75 71 PRO A C 1
ATOM 578 O O . PRO A 1 71 ? -1.351 7.034 11.834 1.00 93.75 71 PRO A O 1
ATOM 581 N N . ALA A 1 72 ? 0.194 5.570 11.121 1.00 92.56 72 ALA A N 1
ATOM 582 C CA . ALA A 1 72 ? 1.368 6.390 11.423 1.00 92.56 72 ALA A CA 1
ATOM 583 C C . ALA A 1 72 ? 2.132 6.862 10.173 1.00 92.56 72 ALA A C 1
ATOM 585 O O . ALA A 1 72 ? 3.166 7.516 10.290 1.00 92.56 72 ALA A O 1
ATOM 586 N N . GLY A 1 73 ? 1.645 6.546 8.971 1.00 89.69 73 GLY A N 1
ATOM 587 C CA . GLY A 1 73 ? 2.321 6.905 7.729 1.00 89.69 73 GLY A CA 1
ATOM 588 C C . GLY A 1 73 ? 1.500 6.610 6.478 1.00 89.69 73 GLY A C 1
ATOM 589 O O . GLY A 1 73 ? 0.310 6.301 6.549 1.00 89.69 73 GLY A O 1
ATOM 590 N N . SER A 1 74 ? 2.157 6.731 5.325 1.00 91.00 74 SER A N 1
ATOM 591 C CA . SER A 1 74 ? 1.579 6.404 4.019 1.00 91.00 74 SER A CA 1
ATOM 592 C C . SER A 1 74 ? 1.281 4.910 3.905 1.00 91.00 74 SER A C 1
ATOM 594 O O . SER A 1 74 ? 2.054 4.082 4.378 1.00 91.00 74 SER A O 1
ATOM 596 N N . ILE A 1 75 ? 0.181 4.573 3.234 1.00 93.50 75 ILE A N 1
ATOM 597 C CA . ILE A 1 75 ? -0.147 3.190 2.878 1.00 93.50 75 ILE A CA 1
ATOM 598 C C . ILE A 1 75 ? 0.737 2.769 1.701 1.00 93.50 75 ILE A C 1
ATOM 600 O O . ILE A 1 75 ? 0.921 3.548 0.765 1.00 93.50 75 ILE A O 1
ATOM 604 N N . LEU A 1 76 ? 1.264 1.549 1.758 1.00 93.88 76 LEU A N 1
ATOM 605 C CA . LEU A 1 76 ? 2.047 0.931 0.695 1.00 93.88 76 LEU A CA 1
ATOM 606 C C . LEU A 1 76 ? 1.217 -0.147 -0.005 1.00 93.88 76 LEU A C 1
ATOM 608 O O . LEU A 1 76 ? 0.546 -0.944 0.650 1.00 93.88 76 LEU A O 1
ATOM 612 N N . GLU A 1 77 ? 1.319 -0.198 -1.327 1.00 94.44 77 GLU A N 1
ATOM 613 C CA . GLU A 1 77 ? 0.823 -1.300 -2.148 1.00 94.44 77 GLU A CA 1
ATOM 614 C C . GLU A 1 77 ? 2.014 -2.064 -2.718 1.00 94.44 77 GLU A C 1
ATOM 616 O O . GLU A 1 77 ? 2.801 -1.520 -3.493 1.00 94.44 77 GLU A O 1
ATOM 621 N N . TRP A 1 78 ? 2.148 -3.329 -2.331 1.00 93.06 78 TRP A N 1
ATOM 622 C CA . TRP A 1 78 ? 3.151 -4.229 -2.882 1.00 93.06 78 TRP A CA 1
ATOM 623 C C . TRP A 1 78 ? 2.504 -5.147 -3.912 1.00 93.06 78 TRP A C 1
ATOM 625 O O . TRP A 1 78 ? 1.886 -6.151 -3.560 1.00 93.06 78 TRP A O 1
ATOM 635 N N . TYR A 1 79 ? 2.677 -4.828 -5.188 1.00 92.31 79 TYR A N 1
ATOM 636 C CA . TYR A 1 79 ? 2.225 -5.659 -6.302 1.00 92.31 79 TYR A CA 1
ATOM 637 C C . TYR A 1 79 ? 3.149 -6.871 -6.467 1.00 92.31 79 TYR A C 1
ATOM 639 O O . TYR A 1 79 ? 4.373 -6.723 -6.487 1.00 92.31 79 TYR A O 1
ATOM 647 N N . ARG A 1 80 ? 2.582 -8.081 -6.529 1.00 83.38 80 ARG A N 1
ATOM 648 C CA . ARG A 1 80 ? 3.361 -9.329 -6.596 1.00 83.38 80 ARG A CA 1
ATOM 649 C C . ARG A 1 80 ? 3.352 -9.918 -8.004 1.00 83.38 80 ARG A C 1
ATOM 651 O O . ARG A 1 80 ? 2.301 -10.014 -8.619 1.00 83.38 80 ARG A O 1
ATOM 658 N N . GLY A 1 81 ? 4.504 -10.437 -8.428 1.00 81.38 81 GLY A N 1
ATOM 659 C CA . GLY A 1 81 ? 4.644 -11.170 -9.687 1.00 81.38 81 GLY A CA 1
ATOM 660 C C . GLY A 1 81 ? 4.618 -10.275 -10.926 1.00 81.38 81 GLY A C 1
ATOM 661 O O . GLY A 1 81 ? 4.743 -9.056 -10.838 1.00 81.38 81 GLY A O 1
ATOM 662 N N . ASP A 1 82 ? 4.469 -10.916 -12.083 1.00 79.88 82 ASP A N 1
ATOM 663 C CA . ASP A 1 82 ? 4.554 -10.256 -13.393 1.00 79.88 82 ASP A CA 1
ATOM 664 C C . ASP A 1 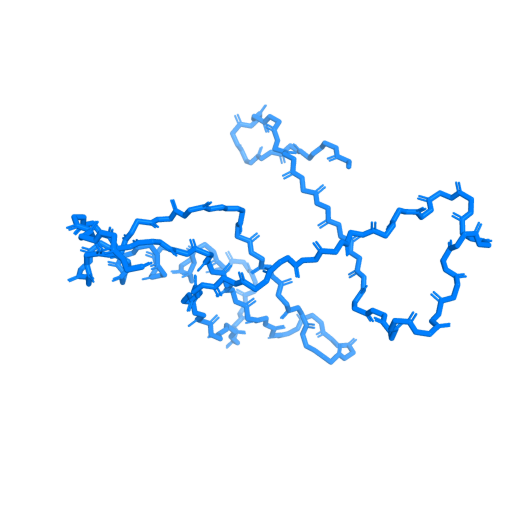82 ? 3.205 -9.685 -13.864 1.00 79.88 82 ASP A C 1
ATOM 666 O O . ASP A 1 82 ? 3.127 -9.038 -14.908 1.00 79.88 82 ASP A O 1
ATOM 670 N N . GLN A 1 83 ? 2.127 -9.960 -13.125 1.00 81.44 83 GLN A N 1
ATOM 671 C CA . GLN A 1 83 ? 0.762 -9.544 -13.436 1.00 81.44 83 GLN A CA 1
ATOM 672 C C . GLN A 1 83 ? 0.201 -8.703 -12.287 1.00 81.44 83 GLN A C 1
ATOM 674 O O . GLN A 1 83 ? 0.477 -8.956 -11.119 1.00 81.44 83 GLN A O 1
ATOM 679 N N . ILE A 1 84 ? -0.619 -7.702 -12.613 1.00 82.56 84 ILE A N 1
ATOM 680 C CA . ILE A 1 84 ? -1.316 -6.876 -11.616 1.00 82.56 84 ILE A CA 1
ATOM 681 C C . ILE A 1 84 ? -2.608 -7.602 -11.209 1.00 82.56 84 ILE A C 1
ATOM 683 O O . ILE A 1 84 ? -3.710 -7.181 -11.557 1.00 82.56 84 ILE A O 1
ATOM 687 N N . ASP A 1 85 ? -2.473 -8.743 -10.532 1.00 87.38 85 ASP A N 1
ATOM 688 C CA . ASP A 1 85 ? -3.595 -9.594 -10.099 1.00 87.38 85 ASP A CA 1
ATOM 689 C C . ASP A 1 85 ? -3.656 -9.805 -8.574 1.00 87.38 85 ASP A C 1
ATOM 691 O O . ASP A 1 85 ? -4.672 -10.258 -8.038 1.00 87.38 85 ASP A O 1
ATOM 695 N N . ALA A 1 86 ? -2.597 -9.422 -7.861 1.00 92.56 86 ALA A N 1
ATOM 696 C CA . ALA A 1 86 ? -2.533 -9.439 -6.410 1.00 92.56 86 ALA A CA 1
ATOM 697 C C . ALA A 1 86 ? -1.654 -8.306 -5.866 1.00 92.56 86 ALA A C 1
ATOM 699 O O . ALA A 1 86 ? -0.660 -7.903 -6.478 1.00 92.56 86 ALA A O 1
ATOM 700 N N . ALA A 1 87 ? -1.997 -7.828 -4.672 1.00 94.62 87 ALA A N 1
ATOM 701 C CA . ALA A 1 87 ? -1.188 -6.867 -3.936 1.00 94.62 87 ALA A CA 1
ATOM 702 C C . ALA A 1 87 ? -1.257 -7.118 -2.427 1.00 94.62 87 ALA A C 1
ATOM 704 O O . ALA A 1 87 ? -2.287 -7.552 -1.918 1.00 94.62 87 ALA A O 1
ATOM 705 N N . ASP A 1 88 ? -0.197 -6.797 -1.691 1.00 94.94 88 ASP A N 1
ATOM 706 C CA . ASP A 1 88 ? -0.315 -6.566 -0.251 1.00 94.94 88 ASP A CA 1
ATOM 707 C C . ASP A 1 88 ? -0.536 -5.084 0.009 1.00 94.94 88 ASP A C 1
ATOM 709 O O . ASP A 1 88 ? 0.232 -4.241 -0.454 1.00 94.94 88 ASP A O 1
ATOM 713 N N . ILE A 1 89 ? -1.572 -4.769 0.778 1.00 96.25 89 ILE A N 1
ATOM 714 C CA . ILE A 1 89 ? -1.840 -3.415 1.253 1.00 96.25 89 ILE A CA 1
ATOM 715 C C . ILE A 1 89 ? -1.321 -3.320 2.680 1.00 96.25 89 ILE A C 1
ATOM 717 O O . ILE A 1 89 ? -1.792 -4.039 3.563 1.00 96.25 89 ILE A O 1
ATOM 721 N N . ILE A 1 90 ? -0.340 -2.454 2.905 1.00 95.75 90 ILE A N 1
ATOM 722 C CA . ILE A 1 90 ? 0.403 -2.364 4.162 1.00 95.75 90 ILE A CA 1
ATOM 723 C C . ILE A 1 90 ? 0.244 -0.960 4.737 1.00 95.75 90 ILE A C 1
ATOM 725 O O . ILE A 1 90 ? 0.491 0.033 4.055 1.00 95.75 90 ILE A O 1
ATOM 729 N N . ILE A 1 91 ? -0.149 -0.870 6.006 1.00 95.56 91 ILE A N 1
ATOM 730 C CA . ILE A 1 91 ? -0.278 0.391 6.734 1.00 95.56 91 ILE A CA 1
ATOM 731 C C . ILE A 1 91 ? 0.713 0.433 7.905 1.00 95.56 91 ILE A C 1
ATOM 733 O O . ILE A 1 91 ? 0.666 -0.443 8.773 1.00 95.56 91 ILE A O 1
ATOM 737 N N . PRO A 1 92 ? 1.611 1.433 7.963 1.00 95.06 92 PRO A N 1
ATOM 738 C CA . PRO A 1 92 ? 2.414 1.699 9.149 1.00 95.06 92 PRO A CA 1
ATOM 739 C C . PRO A 1 92 ? 1.512 2.131 10.302 1.00 95.06 92 PRO A C 1
ATOM 741 O O . PRO A 1 92 ? 0.621 2.964 10.112 1.00 95.06 92 PRO A O 1
ATOM 744 N N . VAL A 1 93 ? 1.745 1.601 11.501 1.00 95.56 93 VAL A N 1
ATOM 745 C CA . VAL A 1 93 ? 0.915 1.877 12.678 1.00 95.56 93 VAL A CA 1
ATOM 746 C C . VAL A 1 93 ? 1.735 2.166 13.930 1.00 95.56 93 VAL A C 1
ATOM 748 O O . VAL A 1 93 ? 2.891 1.776 14.060 1.00 95.56 93 VAL A O 1
ATOM 751 N N . THR A 1 94 ? 1.090 2.835 14.879 1.00 94.31 94 THR A N 1
ATOM 752 C CA . THR A 1 94 ? 1.532 2.993 16.266 1.00 94.31 94 THR A CA 1
ATOM 753 C C . THR A 1 94 ? 0.379 2.658 17.212 1.00 94.31 94 THR A C 1
ATOM 755 O O . THR A 1 94 ? -0.783 2.709 16.806 1.00 94.31 94 THR A O 1
ATOM 758 N N . GLN A 1 95 ? 0.660 2.293 18.458 1.00 87.19 95 GLN A N 1
ATOM 759 C CA . GLN A 1 95 ? -0.383 1.914 19.412 1.00 87.19 95 GLN A CA 1
ATOM 760 C C . GLN A 1 95 ? -1.013 3.151 20.066 1.00 87.19 95 GLN A C 1
ATOM 762 O O . GLN A 1 95 ? -0.312 4.082 20.471 1.00 87.19 95 GLN A O 1
ATOM 767 N N . ILE A 1 96 ? -2.343 3.161 20.199 1.00 74.31 96 ILE A N 1
ATOM 768 C CA . ILE A 1 96 ? -3.055 4.202 20.949 1.00 74.31 96 ILE A CA 1
ATOM 769 C C . ILE A 1 96 ? -2.691 4.056 22.431 1.00 74.31 96 ILE A C 1
ATOM 771 O O . ILE A 1 96 ? -3.079 3.085 23.072 1.00 74.31 96 ILE A O 1
ATOM 775 N N . GLY A 1 97 ? -1.950 5.030 22.968 1.00 67.62 97 GLY A N 1
ATOM 776 C CA . GLY A 1 97 ? -1.611 5.099 24.394 1.00 67.62 97 GLY A CA 1
ATOM 777 C C . GLY A 1 97 ? -0.312 4.404 24.816 1.00 67.62 97 GLY A C 1
ATOM 778 O O . GLY A 1 97 ? -0.158 4.123 25.999 1.00 67.62 97 GLY A O 1
ATOM 779 N N . GLY A 1 98 ? 0.620 4.132 23.897 1.00 53.47 98 GLY A N 1
ATOM 780 C CA . GLY A 1 98 ? 1.890 3.488 24.251 1.00 53.47 98 GLY A CA 1
ATOM 781 C C . GLY A 1 98 ? 2.720 4.298 25.256 1.00 53.47 98 GLY A C 1
ATOM 782 O O . GLY A 1 98 ? 3.198 5.391 24.938 1.00 53.47 98 GLY A O 1
ATOM 783 N N . GLU A 1 99 ? 2.934 3.740 26.453 1.00 51.72 99 GLU A N 1
ATOM 784 C CA . GLU A 1 99 ? 4.106 4.069 27.264 1.00 51.72 99 GLU A CA 1
ATOM 785 C C . GLU A 1 99 ? 5.362 3.852 26.414 1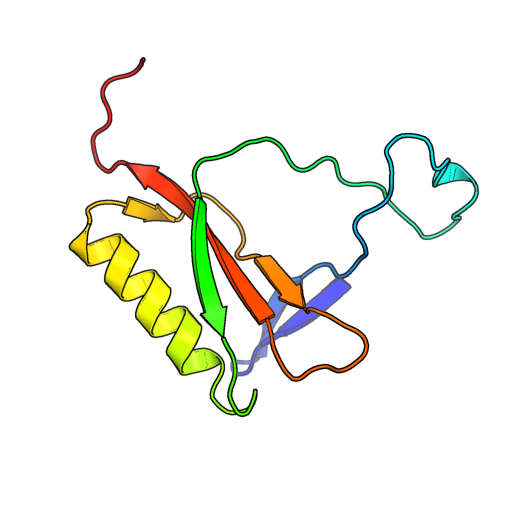.00 51.72 99 GLU A C 1
ATOM 787 O O . GLU A 1 99 ? 5.483 2.869 25.681 1.00 51.72 99 GLU A O 1
ATOM 792 N N . LYS A 1 100 ? 6.285 4.812 26.494 1.00 41.88 100 LYS A N 1
ATOM 793 C CA . LYS A 1 100 ? 7.590 4.744 25.838 1.00 41.88 100 LYS A CA 1
ATOM 794 C C . LYS A 1 100 ? 8.318 3.477 26.300 1.00 41.88 100 LYS A C 1
ATOM 796 O O . LYS A 1 100 ? 8.530 3.323 27.501 1.00 41.88 100 LYS A O 1
ATOM 801 N N . GLN A 1 101 ? 8.748 2.638 25.363 1.00 39.56 101 GLN A N 1
ATOM 802 C CA . GLN A 1 101 ? 9.892 1.747 25.567 1.00 39.56 101 GLN A CA 1
ATOM 803 C C . GLN A 1 101 ? 11.040 2.239 24.696 1.00 39.56 101 GLN A C 1
ATOM 805 O O . GLN A 1 101 ? 10.777 2.546 23.510 1.00 39.56 101 GLN A O 1
#

Solvent-accessible surface area (backbone atoms only — not comparable to full-atom values): 6638 Å² total; per-residue (Å²): 101,79,43,73,45,97,82,74,44,79,39,84,57,83,87,86,77,94,70,63,92,84,61,74,54,82,84,34,92,87,57,81,89,82,84,83,74,92,71,55,64,52,74,46,83,44,76,64,68,71,92,51,48,67,58,56,55,52,50,53,53,49,51,28,60,79,67,48,37,38,82,67,58,75,73,44,76,48,73,48,83,98,51,97,57,35,33,36,42,34,36,33,40,44,63,71,81,67,76,89,127

Foldseek 3Di:
DWDQDPVRDTDDDDDDDDDDPPDDCVVVVPDDDDDDDDADKDKDKDADPPVCVVVVVVVSVVVCVVQQKDFDDDWDWAQDDPDNRITMIMTGTDGHPDDDD

pLDDT: mean 86.34, std 11.29, range [39.56, 96.56]

Secondary structure (DSSP, 8-state):
-EEEPTTS-EEE--------TTS-GGG-TT----------EEEEEE-S-GGGHHHHHHHHHHHHHHTTEEE-S--EEEE-SSSTT-EEEEEEEEETT----

Sequence (101 aa):
MRYISRNSKRVKAEIGFGVSPEINTVLIPDAFAEHMRGSVCIGLTFKDDFSKIEIAYRRLMQYCMENYWTPAGSILEWYRGDQIDAADIIIPVTQIGGEKQ